Protein AF-A0A818FRT4-F1 (afdb_monomer_lite)

Secondary structure (DSSP, 8-state):
---------------SSS-EEE------------TT--S-S-------PPPEEEEEEEEEE--TTT--TT-EEEEEEEEEE--HHHHHHHHHTT-EEETTEEEEE-TTTSSS--PPP-

Sequence (118 aa):
MSTHGHRASSISNVPSSSSVVQIAFEQNPTPHHCGYCKTDGSCSAGLYLSSSVSLRKIHSSNCGYCQTQSGKISFGIVASKMFVDDYLLLMDRGWRKCGTYYYKSLMDKTCCPLYTIR

Foldseek 3Di:
DDDDDDDDDDPDDDDDDQDFDWPDDPDPDDPDDDPVDPDPDPPPPDPPPTWTKTWDDWDAAADPPPRRGGQWIKTKIFTPGDDPVRVVVCVVVPWDDDPRMIMHTPQVRHNDDDDDDD

pLDDT: mean 70.2, std 19.46, range [34.62, 92.12]

Radius of gyration: 18.38 Å; chains: 1; bounding box: 54×37×41 Å

Structure (mmCIF, N/CA/C/O backbone):
data_AF-A0A818FRT4-F1
#
_entry.id   AF-A0A818FRT4-F1
#
loop_
_atom_site.group_PDB
_atom_site.id
_atom_site.type_symbol
_atom_site.label_atom_id
_atom_site.label_alt_id
_atom_site.label_comp_id
_atom_site.label_asym_id
_atom_site.label_entity_id
_atom_site.label_seq_id
_atom_site.pdbx_PDB_ins_code
_atom_site.Cartn_x
_atom_site.Cartn_y
_atom_site.Cartn_z
_atom_site.occupancy
_atom_site.B_iso_or_equiv
_atom_site.auth_seq_id
_atom_site.auth_comp_id
_atom_site.auth_asym_id
_atom_site.auth_atom_id
_atom_site.pdbx_PDB_model_num
ATOM 1 N N . MET A 1 1 ? -29.508 8.562 -27.355 1.00 42.19 1 MET A N 1
ATOM 2 C CA . MET A 1 1 ? -28.053 8.384 -27.549 1.00 42.19 1 MET A CA 1
ATOM 3 C C . MET A 1 1 ? -27.357 9.442 -26.711 1.00 42.19 1 MET A C 1
ATOM 5 O O . MET A 1 1 ? -27.163 10.544 -27.197 1.00 42.19 1 MET A O 1
ATOM 9 N N . SER A 1 2 ? -27.076 9.150 -25.440 1.00 34.72 2 SER A N 1
ATOM 10 C CA . SER A 1 2 ? -26.415 10.112 -24.550 1.00 34.72 2 SER A CA 1
ATOM 11 C C . SER A 1 2 ? -25.215 9.446 -23.900 1.00 34.72 2 SER A C 1
ATOM 13 O O . SER A 1 2 ? -25.333 8.482 -23.150 1.00 34.72 2 SER A O 1
ATOM 15 N N . THR A 1 3 ? -24.051 9.952 -24.280 1.00 49.69 3 THR A N 1
ATOM 16 C CA . THR A 1 3 ? -22.721 9.603 -23.800 1.00 49.69 3 THR A CA 1
ATOM 17 C C . THR A 1 3 ? -22.559 10.065 -22.353 1.00 49.69 3 THR A C 1
ATOM 19 O O . THR A 1 3 ? -22.415 11.262 -22.102 1.00 49.69 3 THR A O 1
ATOM 22 N N . HIS A 1 4 ? -22.561 9.143 -21.390 1.00 38.59 4 HIS A N 1
ATOM 23 C CA . HIS A 1 4 ? -22.106 9.459 -20.036 1.00 38.59 4 HIS A CA 1
ATOM 24 C C . HIS A 1 4 ? -20.575 9.440 -20.010 1.00 38.59 4 HIS A C 1
ATOM 26 O O . HIS A 1 4 ? -19.944 8.387 -20.021 1.00 38.59 4 HIS A O 1
ATOM 32 N N . GLY A 1 5 ? -19.985 10.637 -20.029 1.00 36.78 5 GLY A N 1
ATOM 33 C CA . GLY A 1 5 ? -18.555 10.846 -19.843 1.00 36.78 5 GLY A CA 1
ATOM 34 C C . GLY A 1 5 ? -18.134 10.514 -18.413 1.00 36.78 5 GLY A C 1
ATOM 35 O O . GLY A 1 5 ? -18.674 11.056 -17.449 1.00 36.78 5 GLY A O 1
ATOM 36 N N . HIS A 1 6 ? -17.142 9.638 -18.281 1.00 38.38 6 HIS A N 1
ATOM 37 C CA . HIS A 1 6 ? -16.407 9.425 -17.042 1.00 38.38 6 HIS A CA 1
ATOM 38 C C . HIS A 1 6 ? -15.651 10.708 -16.679 1.00 38.38 6 HIS A C 1
ATOM 40 O O . HIS A 1 6 ? -14.688 11.080 -17.349 1.00 38.38 6 HIS A O 1
ATOM 46 N N . ARG A 1 7 ? -16.077 11.398 -15.616 1.00 37.41 7 ARG A N 1
ATOM 47 C CA . ARG A 1 7 ? -15.309 12.500 -15.030 1.00 37.41 7 ARG A CA 1
ATOM 48 C C . ARG A 1 7 ? -14.378 11.926 -13.968 1.00 37.41 7 ARG A C 1
ATOM 50 O O . ARG A 1 7 ? -14.830 11.345 -12.988 1.00 37.41 7 ARG A O 1
ATOM 57 N N . ALA A 1 8 ? -13.077 12.068 -14.202 1.00 46.00 8 ALA A N 1
ATOM 58 C CA . ALA A 1 8 ? -12.037 11.775 -13.231 1.00 46.00 8 ALA A CA 1
ATOM 59 C C . ALA A 1 8 ? -12.221 12.668 -11.995 1.00 46.00 8 ALA A C 1
ATOM 61 O O . ALA A 1 8 ? -12.247 13.895 -12.119 1.00 46.00 8 ALA A O 1
ATOM 62 N N . SER A 1 9 ? -12.351 12.061 -10.817 1.00 39.25 9 SER A N 1
ATOM 63 C CA . SER A 1 9 ? -12.414 12.798 -9.557 1.00 39.25 9 SER A CA 1
ATOM 64 C C . SER A 1 9 ? -11.009 12.975 -8.996 1.00 39.25 9 SER A C 1
ATOM 66 O O . SER A 1 9 ? -10.324 12.021 -8.627 1.00 39.25 9 SER A O 1
ATOM 68 N N . SER A 1 10 ? -10.591 14.233 -8.997 1.00 34.62 10 SER A N 1
ATOM 69 C CA . SER A 1 10 ? -9.345 14.764 -8.469 1.00 34.62 10 SER A CA 1
ATOM 70 C C . SER A 1 10 ? -9.188 14.468 -6.977 1.00 34.62 10 SER A C 1
ATOM 72 O O . SER A 1 10 ? -10.124 14.622 -6.198 1.00 34.62 10 SER A O 1
ATOM 74 N N . ILE A 1 11 ? -7.968 14.110 -6.576 1.00 39.00 11 ILE A N 1
ATOM 75 C CA . ILE A 1 11 ? -7.543 14.018 -5.176 1.00 39.00 11 ILE A CA 1
ATOM 76 C C . ILE A 1 11 ? -7.502 15.448 -4.624 1.00 39.00 11 ILE A C 1
ATOM 78 O O . ILE A 1 11 ? -6.508 16.152 -4.800 1.00 39.00 11 ILE A O 1
ATOM 82 N N . SER A 1 12 ? -8.590 15.919 -4.017 1.00 43.62 12 SER A N 1
ATOM 83 C CA . SER A 1 12 ? -8.592 17.208 -3.328 1.00 43.62 12 SER A CA 1
ATOM 84 C C . SER A 1 12 ? -8.273 17.035 -1.847 1.00 43.62 12 SER A C 1
ATOM 86 O O . SER A 1 12 ? -8.998 16.354 -1.125 1.00 43.62 12 SER A O 1
ATOM 88 N N . ASN A 1 13 ? -7.244 17.778 -1.440 1.00 35.25 13 ASN A N 1
ATOM 89 C CA . ASN A 1 13 ? -6.846 18.179 -0.091 1.00 35.25 13 ASN A CA 1
ATOM 90 C C . ASN A 1 13 ? -5.776 17.331 0.605 1.00 35.25 13 ASN A C 1
ATOM 92 O O . ASN A 1 13 ? -6.008 16.267 1.170 1.00 35.25 13 ASN A O 1
ATOM 96 N N . VAL A 1 14 ? -4.578 17.917 0.592 1.00 52.28 14 VAL A N 1
ATOM 97 C CA . VAL A 1 14 ? -3.417 17.590 1.416 1.00 52.28 14 VAL A CA 1
ATOM 98 C C . VAL A 1 14 ? -3.469 18.492 2.657 1.00 52.28 14 VAL A C 1
ATOM 100 O O . VAL A 1 14 ? -3.327 19.704 2.492 1.00 52.28 14 VAL A O 1
ATOM 103 N N . PRO A 1 15 ? -3.623 17.967 3.888 1.00 41.19 15 PRO A N 1
ATOM 104 C CA . PRO A 1 15 ? -3.340 18.729 5.094 1.00 41.19 15 PRO A CA 1
ATOM 105 C C . PRO A 1 15 ? -1.953 18.371 5.634 1.00 41.19 15 PRO A C 1
ATOM 107 O O . PRO A 1 15 ? -1.556 17.206 5.709 1.00 41.19 15 PRO A O 1
ATOM 110 N N . SER A 1 16 ? -1.215 19.412 5.990 1.00 49.81 16 SER A N 1
ATOM 111 C CA . SER A 1 16 ? 0.145 19.415 6.516 1.00 49.81 16 SER A CA 1
ATOM 112 C C . SER A 1 16 ? 0.287 18.740 7.886 1.00 49.81 16 SER A C 1
ATOM 114 O O . SER A 1 16 ? -0.536 18.943 8.771 1.00 49.81 16 SER A O 1
ATOM 116 N N . SER A 1 17 ? 1.431 18.066 8.063 1.00 49.53 17 SER A N 1
ATOM 117 C CA . SER A 1 17 ? 2.018 17.580 9.325 1.00 49.53 17 SER A CA 1
ATOM 118 C C . SER A 1 17 ? 1.286 16.384 9.973 1.00 49.53 17 SER A C 1
ATOM 120 O O . SER A 1 17 ? 0.279 16.530 10.655 1.00 49.53 17 SER A O 1
ATOM 122 N N . SER A 1 18 ? 1.815 15.174 9.741 1.00 50.03 18 SER A N 1
ATOM 123 C CA . SER A 1 18 ? 1.333 13.889 10.287 1.00 50.03 18 SER A CA 1
ATOM 124 C C . SER A 1 18 ? -0.145 13.591 10.008 1.00 50.03 18 SER A C 1
ATOM 126 O O . SER A 1 18 ? -0.938 13.328 10.908 1.00 50.03 18 SER A O 1
ATOM 128 N N . SER A 1 19 ? -0.516 13.622 8.730 1.00 48.09 19 SER A N 1
ATOM 129 C CA . SER A 1 19 ? -1.889 13.465 8.256 1.00 48.09 19 SER A CA 1
ATOM 130 C C . SER A 1 19 ? -2.384 12.029 8.481 1.00 48.09 19 SER A C 1
ATOM 132 O O . SER A 1 19 ? -2.111 11.121 7.691 1.00 48.09 19 SER A O 1
ATOM 134 N N . VAL A 1 20 ? -3.109 11.809 9.579 1.00 55.53 20 VAL A N 1
ATOM 135 C CA . VAL A 1 20 ? -4.023 10.670 9.688 1.00 55.53 20 VAL A CA 1
ATOM 136 C C . VAL A 1 20 ? -5.178 10.964 8.738 1.00 55.53 20 VAL A C 1
ATOM 138 O O . VAL A 1 20 ? -5.934 11.910 8.931 1.00 55.53 20 VAL A O 1
ATOM 141 N N . VAL A 1 21 ? -5.257 10.190 7.668 1.00 59.31 21 VAL A N 1
ATOM 142 C CA . VAL A 1 21 ? -6.276 10.286 6.633 1.00 59.31 21 VAL A CA 1
ATOM 143 C C . VAL A 1 21 ? -7.333 9.231 6.919 1.00 59.31 21 VAL A C 1
ATOM 145 O O . VAL A 1 21 ? -7.021 8.085 7.253 1.00 59.31 21 VAL A O 1
ATOM 148 N N . GLN A 1 22 ? -8.594 9.628 6.803 1.00 60.28 22 GLN A N 1
ATOM 149 C CA . GLN A 1 22 ? -9.706 8.691 6.825 1.00 60.28 22 GLN A CA 1
ATOM 150 C C . GLN A 1 22 ? -9.800 8.037 5.452 1.00 60.28 22 GLN A C 1
ATOM 152 O O . GLN A 1 22 ? -9.775 8.720 4.426 1.00 60.28 22 GLN A O 1
ATOM 157 N N . ILE A 1 23 ? -9.911 6.712 5.422 1.00 65.25 23 ILE A N 1
ATOM 158 C CA . ILE A 1 23 ? -10.271 6.021 4.188 1.00 65.25 23 ILE A CA 1
ATOM 159 C C . ILE A 1 23 ? -11.770 6.250 3.987 1.00 65.25 23 ILE A C 1
ATOM 161 O O . ILE A 1 23 ? -12.599 5.479 4.450 1.00 65.25 23 ILE A O 1
ATOM 165 N N . ALA A 1 24 ? -12.117 7.367 3.353 1.00 54.72 24 ALA A N 1
ATOM 166 C CA . ALA A 1 24 ? -13.477 7.640 2.925 1.00 54.72 24 ALA A CA 1
ATOM 167 C C . ALA A 1 24 ? -13.659 7.026 1.535 1.00 54.72 24 ALA A C 1
ATOM 169 O O . ALA A 1 24 ? -13.207 7.579 0.531 1.00 54.72 24 ALA A O 1
ATOM 170 N N . PHE A 1 25 ? -14.277 5.849 1.471 1.00 53.50 25 PHE A N 1
ATOM 171 C CA . PHE A 1 25 ? -14.823 5.359 0.214 1.00 53.50 25 PHE A CA 1
ATOM 172 C C . PHE A 1 25 ? -16.260 5.847 0.104 1.00 53.50 25 PHE A C 1
ATOM 174 O O . PHE A 1 25 ? -17.100 5.511 0.932 1.00 53.50 25 PHE A O 1
ATOM 181 N N . GLU A 1 26 ? -16.528 6.662 -0.913 1.00 48.31 26 GLU A N 1
ATOM 182 C CA . GLU A 1 26 ? -17.878 7.099 -1.253 1.00 48.31 26 GLU A CA 1
ATOM 183 C C . GLU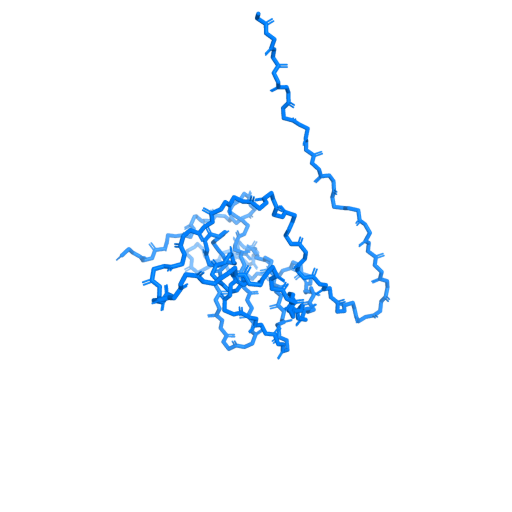 A 1 26 ? -18.645 5.871 -1.759 1.00 48.31 26 GLU A C 1
ATOM 185 O O . GLU A 1 26 ? -18.480 5.414 -2.892 1.00 48.31 26 GLU A O 1
ATOM 190 N N . GLN A 1 27 ? -19.389 5.245 -0.853 1.00 48.59 27 GLN A N 1
ATOM 191 C CA . GLN A 1 27 ? -20.227 4.100 -1.155 1.00 48.59 27 GLN A CA 1
ATOM 192 C C . GLN A 1 27 ? -21.607 4.627 -1.536 1.00 48.59 27 GLN A C 1
ATOM 194 O O . GLN A 1 27 ? -22.307 5.195 -0.703 1.00 48.59 27 GLN A O 1
ATOM 199 N N . ASN A 1 28 ? -22.020 4.409 -2.787 1.00 42.66 28 ASN A N 1
ATOM 200 C CA . ASN A 1 28 ? -23.447 4.299 -3.072 1.00 42.66 28 ASN A CA 1
ATOM 201 C C . ASN A 1 28 ? -23.931 3.056 -2.313 1.00 42.66 28 ASN A C 1
ATOM 203 O O . ASN A 1 28 ? -23.448 1.963 -2.627 1.00 42.66 28 ASN A O 1
ATOM 207 N N . PRO A 1 29 ? -24.808 3.184 -1.303 1.00 46.94 29 PRO A N 1
ATOM 208 C CA . PRO A 1 29 ? -25.231 2.043 -0.512 1.00 46.94 29 PRO A CA 1
ATOM 209 C C . PRO A 1 29 ? -26.102 1.156 -1.400 1.00 46.94 29 PRO A C 1
ATOM 211 O O . PRO A 1 29 ? -27.279 1.435 -1.615 1.00 46.94 29 PRO A O 1
ATOM 214 N N . THR A 1 30 ? -25.523 0.097 -1.964 1.00 46.31 30 THR A N 1
ATOM 215 C CA . THR A 1 30 ? -26.344 -0.975 -2.526 1.00 46.31 30 THR A CA 1
ATOM 216 C C . THR A 1 30 ? -26.828 -1.852 -1.372 1.00 46.31 30 THR A C 1
ATOM 218 O O . THR A 1 30 ? -26.087 -2.036 -0.401 1.00 46.31 30 THR A O 1
ATOM 221 N N . PRO A 1 31 ? -28.071 -2.357 -1.411 1.00 46.41 31 PRO A N 1
ATOM 222 C CA . PRO A 1 31 ? -28.605 -3.183 -0.340 1.00 46.41 31 PRO A CA 1
ATOM 223 C C . PRO A 1 31 ? -27.879 -4.531 -0.361 1.00 46.41 31 PRO A C 1
ATOM 225 O O . PRO A 1 31 ? -28.241 -5.447 -1.097 1.00 46.41 31 PRO A O 1
ATOM 228 N N . HIS A 1 32 ? -26.808 -4.645 0.419 1.00 50.28 32 HIS A N 1
ATOM 229 C CA . HIS A 1 32 ? -26.094 -5.900 0.585 1.00 50.28 32 HIS A CA 1
ATOM 230 C C . HIS A 1 32 ? -26.850 -6.760 1.600 1.00 50.28 32 HIS A C 1
ATOM 232 O O . HIS A 1 32 ? -26.875 -6.475 2.796 1.00 50.28 32 HIS A O 1
ATOM 238 N N . HIS A 1 33 ? -27.478 -7.826 1.108 1.00 50.03 33 HIS A N 1
ATOM 239 C CA . HIS A 1 33 ? -28.032 -8.894 1.932 1.00 50.03 33 HIS A CA 1
ATOM 240 C C . HIS A 1 33 ? -26.877 -9.551 2.712 1.00 50.03 33 HIS A C 1
ATOM 242 O O . HIS A 1 33 ? -26.036 -10.243 2.140 1.00 50.03 33 HIS A O 1
ATOM 248 N N . CYS A 1 34 ? -26.804 -9.304 4.020 1.00 52.31 34 CYS A N 1
ATOM 249 C CA . CYS A 1 34 ? -25.814 -9.912 4.909 1.00 52.31 34 CYS A CA 1
ATOM 250 C C . CYS A 1 34 ? -26.110 -11.414 5.075 1.00 52.31 34 CYS A C 1
ATOM 252 O O . CYS A 1 34 ? -27.003 -11.788 5.828 1.00 52.31 34 CYS A O 1
ATOM 254 N N . GLY A 1 35 ? -25.333 -12.292 4.431 1.00 53.84 35 GLY A N 1
ATOM 255 C CA . GLY A 1 35 ? -25.479 -13.756 4.549 1.00 53.84 35 GLY A CA 1
ATOM 256 C C . GLY A 1 35 ? -25.178 -14.351 5.938 1.00 53.84 35 GLY A C 1
ATOM 257 O O . GLY A 1 35 ? -25.316 -15.556 6.129 1.00 53.84 35 GLY A O 1
ATOM 258 N N . TYR A 1 36 ? -24.773 -13.528 6.910 1.00 53.84 36 TYR A N 1
ATOM 259 C CA . TYR A 1 36 ? -24.487 -13.932 8.295 1.00 53.84 36 TYR A CA 1
ATOM 260 C C . TYR A 1 36 ? -25.551 -13.474 9.302 1.00 53.84 36 TYR A C 1
ATOM 262 O O . TYR A 1 36 ? -25.540 -13.905 10.455 1.00 53.84 36 TYR A O 1
ATOM 270 N N . CYS A 1 37 ? -26.480 -12.619 8.884 1.00 53.34 37 CYS A N 1
ATOM 271 C CA . CYS A 1 37 ? -27.465 -12.000 9.754 1.00 53.34 37 CYS A CA 1
ATOM 272 C C . CYS A 1 37 ? -28.787 -12.785 9.642 1.00 53.34 37 CYS A C 1
ATOM 274 O O . CYS A 1 37 ? -29.530 -12.607 8.686 1.00 53.34 37 CYS A O 1
ATOM 276 N N . LYS A 1 38 ? -29.079 -13.691 10.587 1.00 54.59 38 LYS A N 1
ATOM 277 C CA . LYS A 1 38 ? -30.284 -14.556 10.566 1.00 54.59 38 LYS A CA 1
ATOM 278 C C . LYS A 1 38 ? -31.556 -13.911 11.157 1.00 54.59 38 LYS A C 1
ATOM 280 O O . LYS A 1 38 ? -32.410 -14.635 11.660 1.00 54.59 38 LYS A O 1
ATOM 285 N N . THR A 1 39 ? -31.685 -12.584 11.172 1.00 53.84 39 THR A N 1
ATOM 286 C CA . THR A 1 39 ? -32.851 -11.917 11.787 1.00 53.84 39 THR A CA 1
ATOM 287 C C . THR A 1 39 ? -33.390 -10.780 10.934 1.00 53.84 39 THR A C 1
ATOM 289 O O . THR A 1 39 ? -32.617 -9.962 10.436 1.00 53.84 39 THR A O 1
ATOM 292 N N . ASP A 1 40 ? -34.717 -10.689 10.871 1.00 55.16 40 ASP A N 1
ATOM 293 C CA . ASP A 1 40 ? -35.514 -9.769 10.045 1.00 55.16 40 ASP A CA 1
ATOM 294 C C . ASP A 1 40 ? -35.580 -8.339 10.624 1.00 55.16 40 ASP A C 1
ATOM 296 O O . ASP A 1 40 ? -36.630 -7.700 10.665 1.00 55.16 40 ASP A O 1
ATOM 300 N N . GLY A 1 41 ? -34.457 -7.836 11.135 1.00 50.88 41 GLY A N 1
ATOM 301 C CA . GLY A 1 41 ? -34.335 -6.502 11.717 1.00 50.88 41 GLY A CA 1
ATOM 302 C C . GLY A 1 41 ? -33.354 -5.670 10.910 1.00 50.88 41 GLY A C 1
ATOM 303 O O . GLY A 1 41 ? -32.265 -6.150 10.601 1.00 50.88 41 GLY A O 1
ATOM 304 N N . SER A 1 42 ? -33.747 -4.438 10.567 1.00 54.38 42 SER A N 1
ATOM 305 C CA . SER A 1 42 ? -32.954 -3.466 9.808 1.00 54.38 42 SER A CA 1
ATOM 306 C C . SER A 1 42 ? -31.476 -3.553 10.179 1.00 54.38 42 SER A C 1
ATOM 308 O O . SER A 1 42 ? -31.115 -3.253 11.320 1.00 54.38 42 SER A O 1
ATOM 310 N N . CYS A 1 43 ? -30.632 -3.953 9.224 1.00 46.78 43 CYS A N 1
ATOM 311 C CA . CYS A 1 43 ? -29.195 -3.790 9.351 1.00 46.78 43 CYS A CA 1
ATOM 312 C C . CYS A 1 43 ? -28.972 -2.304 9.609 1.00 46.78 43 CYS A C 1
ATOM 314 O O . CYS A 1 43 ? -29.216 -1.469 8.735 1.00 46.78 43 CYS A O 1
ATOM 316 N N . SER A 1 44 ? -28.644 -1.964 10.854 1.00 51.28 44 SER A N 1
ATOM 317 C CA . SER A 1 44 ? -28.325 -0.603 11.231 1.00 51.28 44 SER A CA 1
ATOM 318 C C . SER A 1 44 ? -27.283 -0.136 10.233 1.00 51.28 44 SER A C 1
ATOM 320 O O . SER A 1 44 ? -26.229 -0.759 10.107 1.00 51.28 44 SER A O 1
ATOM 322 N N . ALA A 1 45 ? -27.636 0.895 9.461 1.00 53.66 45 ALA A N 1
ATOM 323 C CA . ALA A 1 45 ? -26.695 1.649 8.659 1.00 53.66 45 ALA A CA 1
ATOM 324 C C . ALA A 1 45 ? -25.530 1.958 9.598 1.00 53.66 45 ALA A C 1
ATOM 326 O O . ALA A 1 45 ? -25.689 2.716 10.559 1.00 53.66 45 ALA A O 1
ATOM 327 N N . GLY A 1 46 ? -24.451 1.191 9.433 1.00 48.19 46 GLY A N 1
ATOM 328 C CA . GLY A 1 46 ? -23.450 1.032 10.467 1.00 48.19 46 GLY A CA 1
ATOM 329 C C . GLY A 1 46 ? -22.908 2.400 10.823 1.00 48.19 46 GLY A C 1
ATOM 330 O O . GLY A 1 46 ? -22.606 3.201 9.938 1.00 48.19 46 GLY A O 1
ATOM 331 N N . LEU A 1 47 ? -22.777 2.675 12.117 1.00 50.41 47 LEU A N 1
ATOM 332 C CA . LEU A 1 47 ? -21.843 3.692 12.572 1.00 50.41 47 LEU A CA 1
ATOM 333 C C . LEU A 1 47 ? -20.475 3.261 12.030 1.00 50.41 47 LEU A C 1
ATOM 335 O O . LEU A 1 47 ? -19.832 2.387 12.609 1.00 50.41 47 LEU A O 1
ATOM 339 N N . TYR A 1 48 ? -20.084 3.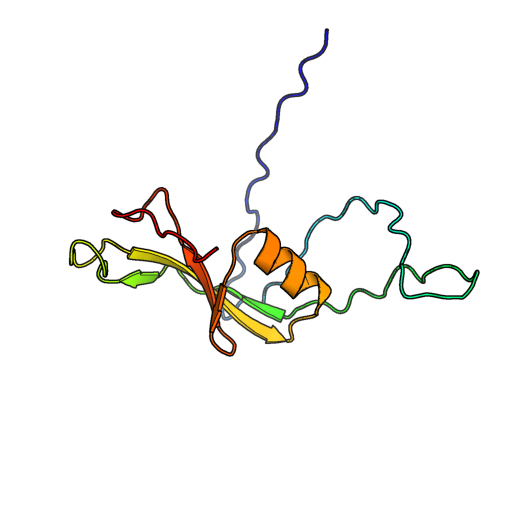790 10.867 1.00 53.03 48 TYR A N 1
ATOM 340 C CA . TYR A 1 48 ? -18.817 3.462 10.229 1.00 53.03 48 TYR A CA 1
ATOM 341 C C . TYR A 1 48 ? -17.717 3.957 11.156 1.00 53.03 48 TYR A C 1
ATOM 343 O O . TYR A 1 48 ? -17.404 5.147 11.219 1.00 53.03 48 TYR A O 1
ATOM 351 N N . LEU A 1 49 ? -17.141 3.039 11.930 1.00 54.78 49 LEU A N 1
ATOM 352 C CA . LEU A 1 49 ? -15.897 3.335 12.602 1.00 54.78 49 LEU A CA 1
ATOM 353 C C . LEU A 1 49 ? -14.848 3.550 11.508 1.00 54.78 49 LEU A C 1
ATOM 355 O O . LEU A 1 49 ? -14.586 2.677 10.687 1.00 54.78 49 LEU A O 1
ATOM 359 N N . SER A 1 50 ? -14.267 4.742 11.490 1.00 67.19 50 SER A N 1
ATOM 360 C CA . SER A 1 50 ? -13.277 5.111 10.486 1.00 67.19 50 SER A CA 1
ATOM 361 C C . SER A 1 50 ? -11.968 4.365 10.736 1.00 67.19 50 SER A C 1
ATOM 363 O O . SER A 1 50 ? -11.410 4.434 11.836 1.00 67.19 50 SER A O 1
ATOM 365 N N . SER A 1 51 ? -11.421 3.722 9.703 1.00 74.19 51 SER A N 1
ATOM 366 C CA . SER A 1 51 ? -10.003 3.352 9.706 1.00 74.19 51 SER A CA 1
ATOM 367 C C . SER A 1 51 ? -9.138 4.612 9.814 1.00 74.19 51 SER A C 1
ATOM 369 O O . SER A 1 51 ? -9.477 5.661 9.256 1.00 74.19 51 SER A O 1
ATOM 371 N N . SER A 1 52 ? -8.022 4.512 10.539 1.00 79.00 52 SER A N 1
ATOM 372 C CA . SER A 1 52 ? -7.039 5.586 10.687 1.00 79.00 52 SER A CA 1
ATOM 373 C C . SER A 1 52 ? -5.726 5.163 10.040 1.00 79.00 52 SER A C 1
ATOM 375 O O . SER A 1 52 ? -5.030 4.253 10.510 1.00 79.00 52 SER A O 1
ATOM 377 N N . VAL A 1 53 ? -5.393 5.815 8.924 1.00 82.00 53 VAL A N 1
ATOM 378 C CA . VAL A 1 53 ? -4.176 5.519 8.165 1.00 82.00 53 VAL A CA 1
ATOM 379 C C . VAL A 1 53 ? -3.328 6.760 7.975 1.00 82.00 53 VAL A C 1
ATOM 381 O O . VAL A 1 53 ? -3.835 7.851 7.769 1.00 82.00 53 VAL A O 1
ATOM 384 N N . SER A 1 54 ? -2.016 6.599 8.004 1.00 83.69 54 SER A N 1
ATOM 385 C CA . SER A 1 54 ? -1.071 7.632 7.608 1.00 83.69 54 SER A CA 1
ATOM 386 C C . SER A 1 54 ? -0.558 7.321 6.209 1.00 83.69 54 SER A C 1
ATOM 388 O O . SER A 1 54 ? 0.056 6.272 5.977 1.00 83.69 54 SER A O 1
ATOM 390 N N . LEU A 1 55 ? -0.806 8.237 5.270 1.00 80.62 55 LEU A N 1
ATOM 391 C CA . LEU A 1 55 ? -0.229 8.160 3.930 1.00 80.62 55 LEU A CA 1
ATOM 392 C C . LEU A 1 55 ? 1.291 8.291 4.038 1.00 80.62 55 LEU A C 1
ATOM 394 O O . LEU A 1 55 ? 1.807 9.232 4.642 1.00 80.62 55 LEU A O 1
ATOM 398 N N . ARG A 1 56 ? 2.022 7.359 3.425 1.00 82.19 56 ARG A N 1
ATOM 399 C CA . ARG A 1 56 ? 3.452 7.534 3.176 1.00 82.19 56 ARG A CA 1
ATOM 400 C C . ARG A 1 56 ? 3.672 7.994 1.741 1.00 82.19 56 ARG A C 1
ATOM 402 O O . ARG A 1 56 ? 2.879 7.721 0.841 1.00 82.19 56 ARG A O 1
ATOM 409 N N . LYS A 1 57 ? 4.796 8.681 1.533 1.00 83.44 57 LYS A N 1
ATOM 410 C CA . LYS A 1 57 ? 5.279 9.049 0.199 1.00 83.44 57 LYS A CA 1
ATOM 411 C C . LYS A 1 57 ? 5.468 7.812 -0.686 1.00 83.44 57 LYS A C 1
ATOM 413 O O . LYS A 1 57 ? 5.663 6.701 -0.187 1.00 83.44 57 LYS A O 1
ATOM 418 N N . ILE A 1 58 ? 5.474 8.035 -2.000 1.00 88.81 58 ILE A N 1
ATOM 419 C CA . ILE A 1 58 ? 5.895 7.029 -2.980 1.00 88.81 58 ILE A CA 1
ATOM 420 C C . ILE A 1 58 ? 7.291 6.533 -2.601 1.00 88.81 58 ILE A C 1
ATOM 422 O O . ILE A 1 58 ? 8.193 7.328 -2.331 1.00 88.81 58 ILE A O 1
ATOM 426 N N . HIS A 1 59 ? 7.450 5.215 -2.577 1.00 88.81 59 HIS A N 1
ATOM 427 C CA . HIS A 1 59 ? 8.713 4.563 -2.284 1.00 88.81 59 HIS A CA 1
ATOM 428 C C . HIS A 1 59 ? 9.248 3.884 -3.542 1.00 88.81 59 HIS A C 1
ATOM 430 O O . HIS A 1 59 ? 8.545 3.082 -4.163 1.00 88.81 59 HIS A O 1
ATOM 436 N N . SER A 1 60 ? 10.492 4.203 -3.893 1.00 90.81 60 SER A N 1
ATOM 437 C CA . SER A 1 60 ? 11.246 3.567 -4.969 1.00 90.81 60 SER A CA 1
ATOM 438 C C . SER A 1 60 ? 12.342 2.683 -4.386 1.00 90.81 60 SER A C 1
ATOM 440 O O . SER A 1 60 ? 13.081 3.116 -3.506 1.00 90.81 60 SER A O 1
ATOM 442 N N . SER A 1 61 ? 12.477 1.467 -4.897 1.00 88.75 61 SER A N 1
ATOM 443 C CA . SER A 1 61 ? 13.559 0.551 -4.544 1.00 88.75 61 SER A CA 1
ATOM 444 C C . SER A 1 61 ? 14.083 -0.173 -5.779 1.00 88.75 61 SER A C 1
ATOM 446 O O . SER A 1 61 ? 13.481 -0.122 -6.859 1.00 88.75 61 SER A O 1
ATOM 448 N N . ASN A 1 62 ? 15.174 -0.911 -5.601 1.00 90.69 62 ASN A N 1
ATOM 449 C CA . ASN A 1 62 ? 15.716 -1.768 -6.641 1.00 90.69 62 ASN A CA 1
ATOM 450 C C . ASN A 1 62 ? 14.661 -2.779 -7.118 1.00 90.69 62 ASN A C 1
ATOM 452 O O . ASN A 1 62 ? 13.852 -3.288 -6.331 1.00 90.69 62 ASN A O 1
ATOM 456 N N . CYS A 1 63 ? 14.657 -3.052 -8.420 1.00 90.00 63 CYS A N 1
ATOM 457 C CA . CYS A 1 63 ? 13.810 -4.079 -9.008 1.00 90.00 63 CYS A CA 1
ATOM 458 C C . CYS A 1 63 ? 14.397 -5.465 -8.738 1.00 90.00 63 CYS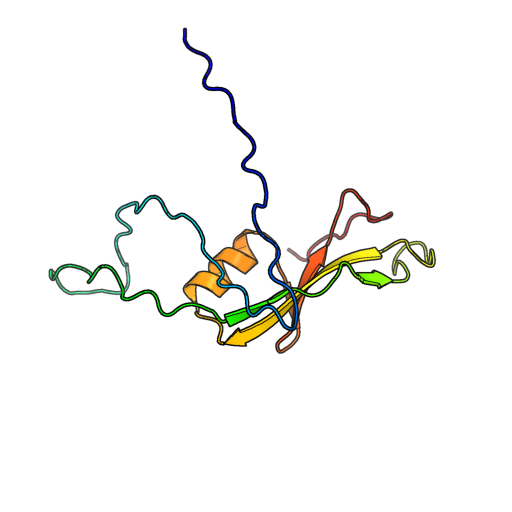 A C 1
ATOM 460 O O . CYS A 1 63 ? 15.551 -5.710 -9.066 1.00 90.00 63 CYS A O 1
ATOM 462 N N . GLY A 1 64 ? 13.601 -6.389 -8.200 1.00 85.94 64 GLY A N 1
ATOM 463 C CA . GLY A 1 64 ? 14.049 -7.768 -7.970 1.00 85.94 64 GLY A CA 1
ATOM 464 C C . GLY A 1 64 ? 14.201 -8.607 -9.245 1.00 85.94 64 GLY A C 1
ATOM 465 O O . GLY A 1 64 ? 14.840 -9.648 -9.197 1.00 85.94 64 GLY A O 1
ATOM 466 N N . TYR A 1 65 ? 13.637 -8.163 -10.373 1.00 88.25 65 TYR A N 1
ATOM 467 C CA . TYR A 1 65 ? 13.694 -8.890 -11.645 1.00 88.25 65 TYR A CA 1
ATOM 468 C C . TYR A 1 65 ? 14.918 -8.483 -12.470 1.00 88.25 65 TYR A C 1
ATOM 470 O O . TYR A 1 65 ? 15.797 -9.296 -12.725 1.00 88.25 65 TYR A O 1
ATOM 478 N N . CYS A 1 66 ? 15.003 -7.207 -12.853 1.00 89.56 66 CYS A N 1
ATOM 479 C CA . CYS A 1 66 ? 16.075 -6.683 -13.705 1.00 89.56 66 CYS A CA 1
ATOM 480 C C . CYS A 1 66 ? 17.192 -5.955 -12.936 1.00 89.56 66 CYS A C 1
ATOM 482 O O . CYS A 1 66 ? 18.092 -5.397 -13.554 1.00 89.56 66 CYS A O 1
ATOM 484 N N . GLN A 1 67 ? 17.129 -5.915 -11.598 1.00 87.81 67 GLN A N 1
ATOM 485 C CA . GLN A 1 67 ? 18.160 -5.347 -10.710 1.00 87.81 67 GLN A CA 1
ATOM 486 C C . GLN A 1 67 ? 18.424 -3.837 -10.863 1.00 87.81 67 GLN A C 1
ATOM 488 O O . GLN A 1 67 ? 19.317 -3.287 -10.220 1.00 87.81 67 GLN A O 1
ATOM 493 N N . THR A 1 68 ? 17.607 -3.113 -11.632 1.00 88.50 68 THR A N 1
ATOM 494 C CA . THR A 1 68 ? 17.709 -1.653 -11.761 1.00 88.50 68 THR A CA 1
ATOM 495 C C . THR A 1 68 ? 17.431 -0.944 -10.431 1.00 88.50 68 THR A C 1
ATOM 497 O O . THR A 1 68 ? 16.434 -1.240 -9.769 1.00 88.50 68 THR A O 1
ATOM 500 N N . GLN A 1 69 ? 18.258 0.045 -10.067 1.00 80.25 69 GLN A N 1
ATOM 501 C CA . GLN A 1 69 ? 18.244 0.716 -8.752 1.00 80.25 69 GLN A CA 1
ATOM 502 C C . GLN A 1 69 ? 16.972 1.532 -8.433 1.00 80.25 69 GLN A C 1
ATOM 504 O O . GLN A 1 69 ? 16.729 1.884 -7.284 1.00 80.25 69 GLN A O 1
ATOM 509 N N . SER A 1 70 ? 16.110 1.806 -9.414 1.00 82.12 70 SER A N 1
ATOM 510 C CA . SER A 1 70 ? 14.831 2.518 -9.208 1.00 82.12 70 SER A CA 1
ATOM 511 C C . SER A 1 70 ? 13.679 1.890 -9.986 1.00 82.12 70 SER A C 1
ATOM 513 O O . SER A 1 70 ? 12.740 2.562 -10.400 1.00 82.12 70 SER A O 1
ATOM 515 N N . GLY A 1 71 ? 13.764 0.583 -10.218 1.00 84.69 71 GLY A N 1
ATOM 516 C CA . GLY A 1 71 ? 12.809 -0.108 -11.069 1.00 84.69 71 GLY A CA 1
ATOM 517 C C . GLY A 1 71 ? 11.515 -0.542 -10.372 1.00 84.69 71 GLY A C 1
ATOM 518 O O . GLY A 1 71 ? 10.544 -0.862 -11.055 1.00 84.69 71 GLY A O 1
ATOM 519 N N . LYS A 1 72 ? 11.464 -0.558 -9.033 1.00 88.69 72 LYS A N 1
ATOM 520 C CA . LYS A 1 72 ? 10.253 -0.888 -8.269 1.00 88.69 72 LYS A CA 1
ATOM 521 C C . LYS A 1 72 ? 9.717 0.364 -7.586 1.00 88.69 72 LYS A C 1
ATOM 523 O O . LYS A 1 72 ? 10.392 0.940 -6.743 1.00 88.69 72 LYS A O 1
ATOM 528 N N . ILE A 1 73 ? 8.484 0.745 -7.904 1.00 91.31 73 ILE A N 1
ATOM 529 C CA . ILE A 1 73 ? 7.812 1.921 -7.350 1.00 91.31 73 ILE A CA 1
ATOM 530 C C . ILE A 1 73 ? 6.470 1.492 -6.750 1.00 91.31 73 ILE A C 1
ATOM 532 O O . ILE A 1 73 ? 5.682 0.788 -7.382 1.00 91.31 73 ILE A O 1
ATOM 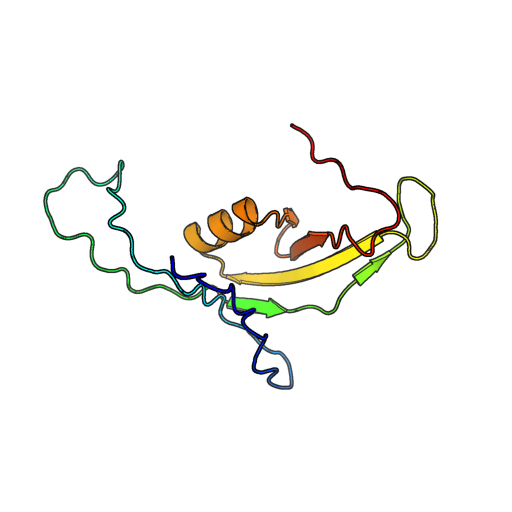536 N N . SER A 1 74 ? 6.203 1.910 -5.515 1.00 90.31 74 SER A N 1
ATOM 537 C CA . SER A 1 74 ? 4.969 1.571 -4.802 1.00 90.31 74 SER A CA 1
ATOM 538 C C . SER A 1 74 ? 4.467 2.714 -3.929 1.00 90.31 74 SER A C 1
ATOM 540 O O . SER A 1 74 ? 5.257 3.449 -3.332 1.00 90.31 74 SER A O 1
ATOM 542 N N . PHE A 1 75 ? 3.147 2.815 -3.803 1.00 91.56 75 PHE A N 1
ATOM 543 C CA . PHE A 1 75 ? 2.501 3.591 -2.752 1.00 91.56 75 PHE A CA 1
ATOM 544 C C . PHE A 1 75 ? 2.490 2.813 -1.446 1.00 91.56 75 PHE A C 1
ATOM 546 O O . PHE A 1 75 ? 2.360 1.590 -1.463 1.00 91.56 75 PHE A O 1
ATOM 553 N N . GLY A 1 76 ? 2.601 3.529 -0.328 1.00 90.75 76 GLY A N 1
ATOM 554 C CA . GLY A 1 76 ? 2.572 2.952 1.005 1.00 90.75 76 GLY A CA 1
ATOM 555 C C . GLY A 1 76 ? 1.626 3.704 1.927 1.00 90.75 76 GLY A C 1
ATOM 556 O O . GLY A 1 76 ? 1.612 4.931 1.931 1.00 90.75 76 GLY A O 1
ATOM 557 N N . ILE A 1 77 ? 0.892 2.970 2.751 1.00 91.06 77 ILE A N 1
ATOM 558 C CA . ILE A 1 77 ? 0.121 3.502 3.874 1.00 91.06 77 ILE A CA 1
ATOM 559 C C . ILE A 1 77 ? 0.463 2.705 5.125 1.00 91.06 77 ILE A C 1
ATOM 561 O O . ILE A 1 77 ? 0.754 1.513 5.059 1.00 91.06 77 ILE A O 1
ATOM 565 N N . VAL A 1 78 ? 0.460 3.362 6.275 1.00 90.50 78 VAL A N 1
ATOM 566 C CA . VAL A 1 78 ? 0.570 2.687 7.571 1.00 90.50 78 VAL A CA 1
ATOM 567 C C . VAL A 1 78 ? -0.762 2.845 8.272 1.00 90.50 78 VAL A C 1
ATOM 569 O O . VAL A 1 78 ? -1.226 3.969 8.426 1.00 90.50 78 VAL A O 1
ATOM 572 N N . ALA A 1 79 ? -1.381 1.742 8.680 1.00 88.44 79 ALA A N 1
ATOM 573 C CA . ALA A 1 79 ? -2.631 1.786 9.425 1.00 88.44 79 ALA A CA 1
ATOM 574 C C . ALA A 1 79 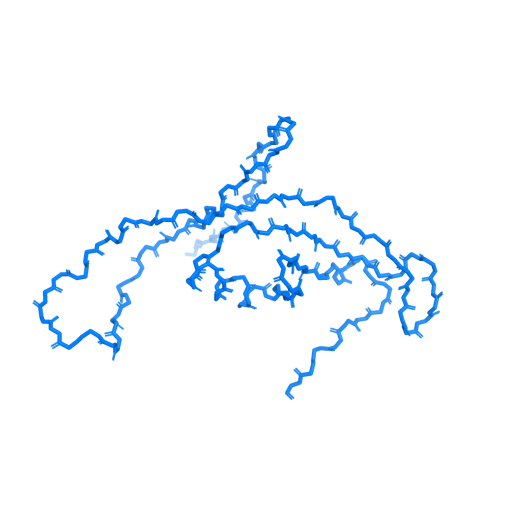? -2.368 1.505 10.902 1.00 88.44 79 ALA A C 1
ATOM 576 O O . ALA A 1 79 ? -1.815 0.457 11.242 1.00 88.44 79 ALA A O 1
ATOM 577 N N . SER A 1 80 ? -2.801 2.420 11.768 1.00 87.44 80 SER A N 1
ATOM 578 C CA . SER A 1 80 ? -2.820 2.187 13.217 1.00 87.44 80 SER A CA 1
ATOM 579 C C . SER A 1 80 ? -4.051 1.375 13.613 1.00 87.44 80 SER A C 1
ATOM 581 O O . SER A 1 80 ? -3.974 0.508 14.478 1.00 87.44 80 SER A O 1
ATOM 583 N N . LYS A 1 81 ? -5.186 1.626 12.947 1.00 83.62 81 LYS A N 1
ATOM 584 C CA . LYS A 1 81 ? -6.437 0.888 13.122 1.00 83.62 81 LYS A CA 1
ATOM 585 C C . LYS A 1 81 ? -7.108 0.697 11.767 1.00 83.62 81 LYS A C 1
ATOM 587 O O . LYS A 1 81 ? -7.242 1.656 11.009 1.00 83.62 81 LYS A O 1
ATOM 592 N N . MET A 1 82 ? -7.520 -0.534 11.475 1.00 83.75 82 MET A N 1
ATOM 593 C CA . MET A 1 82 ? -8.172 -0.886 10.217 1.00 83.75 82 MET A CA 1
ATOM 594 C C . MET A 1 82 ? -9.353 -1.815 10.468 1.00 83.75 82 MET A C 1
ATOM 596 O O . MET A 1 82 ? -9.209 -2.813 11.175 1.00 83.75 82 MET A O 1
ATOM 600 N N . PHE A 1 83 ? -10.503 -1.467 9.900 1.00 84.62 83 PHE A N 1
ATOM 601 C CA . PHE A 1 83 ? -11.697 -2.304 9.929 1.00 84.62 83 PHE A CA 1
ATOM 602 C C . PHE A 1 83 ? -11.647 -3.375 8.848 1.00 84.62 83 PHE A C 1
ATOM 604 O O . PHE A 1 83 ? -10.948 -3.232 7.844 1.00 84.62 83 PHE A O 1
ATOM 611 N N . VAL A 1 84 ? -12.381 -4.466 9.075 1.00 84.81 84 VAL A N 1
ATOM 612 C CA . VAL A 1 84 ? -12.401 -5.618 8.166 1.00 84.81 84 VAL A CA 1
ATOM 613 C C . VAL A 1 84 ? -12.928 -5.211 6.789 1.00 84.81 84 VAL A C 1
ATOM 615 O O . VAL A 1 84 ? -12.318 -5.574 5.791 1.00 84.81 84 VAL A O 1
ATOM 618 N N . ASP A 1 85 ? -13.972 -4.386 6.723 1.00 82.19 85 ASP A N 1
ATOM 619 C CA . ASP A 1 85 ? -14.549 -3.944 5.447 1.00 82.19 85 ASP A CA 1
ATOM 620 C C . ASP A 1 85 ? -13.579 -3.069 4.641 1.00 82.19 85 ASP A C 1
ATOM 622 O O . ASP A 1 85 ? -13.363 -3.301 3.452 1.00 82.19 85 ASP A O 1
ATOM 626 N N . ASP A 1 86 ? -12.910 -2.114 5.295 1.00 84.00 86 ASP A N 1
ATOM 627 C CA . ASP A 1 86 ? -11.880 -1.284 4.657 1.00 84.00 86 ASP A CA 1
ATOM 628 C C . ASP A 1 86 ? -10.681 -2.120 4.200 1.00 84.00 86 ASP A C 1
ATOM 630 O O . ASP A 1 86 ? -10.098 -1.868 3.143 1.00 84.00 86 ASP A O 1
ATOM 634 N N . TYR A 1 87 ? -10.313 -3.136 4.982 1.00 85.94 87 TYR A N 1
ATOM 635 C CA . TYR A 1 87 ? -9.266 -4.079 4.615 1.00 85.94 87 TYR A CA 1
ATOM 636 C C . TYR A 1 87 ? -9.631 -4.876 3.359 1.00 85.94 87 TYR A C 1
ATOM 638 O O . TYR A 1 87 ? -8.798 -5.005 2.461 1.00 85.94 87 TYR A O 1
ATOM 646 N N . LEU A 1 88 ? -10.867 -5.372 3.274 1.00 85.81 88 LEU A N 1
ATOM 647 C CA . LEU A 1 88 ? -11.371 -6.083 2.099 1.00 85.81 88 LEU A CA 1
ATOM 648 C C . LEU A 1 88 ? -11.366 -5.170 0.872 1.00 85.81 88 LEU A C 1
ATOM 650 O O . LEU A 1 88 ? -10.782 -5.527 -0.146 1.00 85.81 88 LEU A O 1
ATOM 654 N N . LEU A 1 89 ? -11.867 -3.938 1.002 1.00 85.44 89 LEU A N 1
ATOM 655 C CA . LEU A 1 89 ? -11.828 -2.943 -0.074 1.00 85.44 89 LEU A CA 1
ATOM 656 C C . LEU A 1 89 ? -10.400 -2.637 -0.541 1.00 85.44 89 LEU A C 1
ATOM 658 O O . LEU A 1 89 ? -10.156 -2.456 -1.736 1.00 85.44 89 LEU A O 1
ATOM 662 N N . LEU A 1 90 ? -9.440 -2.567 0.382 1.00 87.06 90 LEU A N 1
ATOM 663 C CA . LEU A 1 90 ? -8.032 -2.397 0.038 1.00 87.06 90 LEU A CA 1
ATOM 664 C C . LEU A 1 90 ? -7.497 -3.611 -0.727 1.00 87.06 90 LEU A C 1
ATOM 666 O O . LEU A 1 90 ? -6.843 -3.427 -1.757 1.00 87.06 90 LEU A O 1
ATOM 670 N N . MET A 1 91 ? -7.789 -4.831 -0.273 1.00 88.75 91 MET A N 1
ATOM 671 C CA . MET A 1 91 ? -7.372 -6.051 -0.967 1.00 88.75 91 MET A CA 1
ATOM 672 C C . MET A 1 91 ? -7.973 -6.157 -2.369 1.00 88.75 91 MET A C 1
ATOM 674 O O . MET A 1 91 ? -7.229 -6.405 -3.319 1.00 88.75 91 MET A O 1
ATOM 678 N N . ASP A 1 92 ? -9.264 -5.869 -2.522 1.00 87.44 92 ASP A N 1
ATOM 679 C CA . ASP A 1 92 ? -9.964 -5.894 -3.811 1.00 87.44 92 ASP A CA 1
ATOM 680 C C . ASP A 1 92 ? -9.393 -4.857 -4.788 1.00 87.44 92 ASP A C 1
ATOM 682 O O . ASP A 1 92 ? -9.285 -5.093 -5.990 1.00 87.44 92 ASP A O 1
ATOM 686 N N . ARG A 1 93 ? -8.924 -3.714 -4.270 1.00 85.06 93 ARG A N 1
ATOM 687 C CA . ARG A 1 93 ? -8.215 -2.681 -5.049 1.00 85.06 93 ARG A CA 1
ATOM 688 C C . ARG A 1 93 ? -6.739 -3.007 -5.300 1.00 85.06 93 ARG A C 1
ATOM 690 O O . ARG A 1 93 ? -6.009 -2.177 -5.852 1.00 85.06 93 ARG A O 1
ATOM 697 N N . GLY A 1 94 ? -6.277 -4.189 -4.903 1.00 87.31 94 GLY A N 1
ATOM 698 C CA . GLY A 1 94 ? -4.922 -4.674 -5.144 1.00 87.31 94 GLY A CA 1
ATOM 699 C C . GLY A 1 94 ? -3.867 -4.134 -4.177 1.00 87.31 94 GLY A C 1
ATOM 700 O O . GLY A 1 94 ? -2.679 -4.153 -4.509 1.00 87.31 94 GLY A O 1
ATOM 701 N N . TRP A 1 95 ? -4.261 -3.645 -2.999 1.00 89.62 95 TRP A N 1
ATOM 702 C CA . TRP A 1 95 ? -3.315 -3.371 -1.917 1.00 89.62 95 TRP A CA 1
ATOM 703 C C . TRP A 1 95 ? -2.882 -4.670 -1.237 1.00 89.62 95 TRP A C 1
ATOM 705 O O . TRP A 1 95 ? -3.639 -5.630 -1.112 1.00 89.62 95 TRP A O 1
ATOM 715 N N . ARG A 1 96 ? -1.634 -4.699 -0.777 1.00 91.69 96 ARG A N 1
ATOM 716 C CA . ARG A 1 96 ? -1.018 -5.821 -0.063 1.00 91.69 96 ARG A CA 1
ATOM 717 C C . ARG A 1 96 ? -0.573 -5.369 1.321 1.00 91.69 96 ARG A C 1
ATOM 719 O O . ARG A 1 96 ? -0.224 -4.208 1.493 1.00 91.69 96 ARG A O 1
ATOM 726 N N . LYS A 1 97 ? -0.570 -6.279 2.297 1.00 91.44 97 LYS A N 1
ATOM 727 C CA . LYS A 1 97 ? -0.261 -5.997 3.708 1.00 91.44 97 LYS A CA 1
ATOM 728 C C . LYS A 1 97 ? 1.017 -6.706 4.156 1.00 91.44 97 LYS A C 1
ATOM 730 O O . LYS A 1 97 ? 1.192 -7.892 3.898 1.00 91.44 97 LYS A O 1
ATOM 735 N N . CYS A 1 98 ? 1.856 -5.992 4.898 1.00 89.12 98 CYS A N 1
ATOM 736 C CA . CYS A 1 98 ? 3.000 -6.497 5.652 1.00 89.12 98 CYS A CA 1
ATOM 737 C C . CYS A 1 98 ? 2.968 -5.869 7.057 1.00 89.12 98 CYS A C 1
ATOM 739 O O . CYS A 1 98 ? 3.371 -4.722 7.244 1.00 89.12 98 CYS A O 1
ATOM 741 N N . GLY A 1 99 ? 2.456 -6.595 8.056 1.00 89.75 99 GLY A N 1
ATOM 742 C CA . GLY A 1 99 ? 2.289 -6.051 9.411 1.00 89.75 99 GLY A CA 1
ATOM 743 C C . GLY A 1 99 ? 1.263 -4.912 9.447 1.00 89.75 99 GLY A C 1
ATOM 744 O O . GLY A 1 99 ? 0.108 -5.131 9.081 1.00 89.75 99 GLY A O 1
ATOM 745 N N . THR A 1 100 ? 1.679 -3.720 9.881 1.00 89.25 100 THR A N 1
ATOM 746 C CA . THR A 1 100 ? 0.879 -2.474 9.882 1.00 89.25 100 THR A CA 1
ATOM 747 C C . THR A 1 100 ? 1.022 -1.659 8.593 1.00 89.25 100 THR A C 1
ATOM 749 O O . THR A 1 100 ? 0.330 -0.658 8.405 1.00 89.25 100 THR A O 1
ATOM 752 N N . TYR A 1 101 ? 1.921 -2.073 7.698 1.00 90.88 101 TYR A N 1
ATOM 753 C CA . TYR A 1 101 ? 2.188 -1.407 6.433 1.00 90.88 101 TYR A CA 1
ATOM 754 C C . TYR A 1 101 ? 1.385 -2.050 5.305 1.00 90.88 101 TYR A C 1
ATOM 756 O O . TYR A 1 101 ? 1.377 -3.270 5.153 1.00 90.88 101 TYR A O 1
ATOM 764 N N . TYR A 1 102 ? 0.756 -1.223 4.481 1.00 92.12 102 TYR A N 1
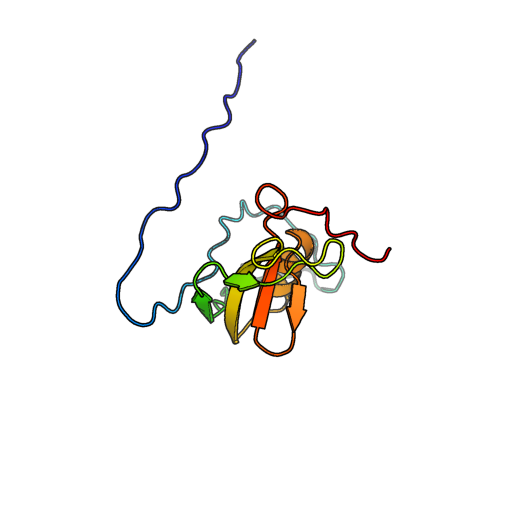ATOM 765 C CA . TYR A 1 102 ? 0.071 -1.641 3.269 1.00 92.12 102 TYR A CA 1
ATOM 766 C C . TYR A 1 102 ? 0.687 -0.936 2.077 1.00 92.12 102 TYR A C 1
ATOM 768 O O . TYR A 1 102 ? 1.066 0.231 2.161 1.00 92.12 102 TYR A O 1
ATOM 776 N N . TYR A 1 103 ? 0.775 -1.633 0.954 1.00 91.38 103 TYR A N 1
ATOM 777 C CA . TYR A 1 103 ? 1.396 -1.104 -0.244 1.00 91.38 103 TYR A CA 1
ATOM 778 C C . TYR A 1 103 ? 0.666 -1.527 -1.507 1.00 91.38 103 TYR A C 1
ATOM 780 O O . TYR A 1 103 ? 0.069 -2.600 -1.578 1.00 91.38 103 TYR A O 1
ATOM 788 N N . LYS A 1 104 ? 0.756 -0.677 -2.527 1.00 90.38 104 LYS A N 1
ATOM 789 C CA . LYS A 1 104 ? 0.265 -0.955 -3.874 1.00 90.38 104 LYS A CA 1
ATOM 790 C C . LYS A 1 104 ? 1.331 -0.566 -4.884 1.00 90.38 104 LYS A C 1
ATOM 792 O O . LYS A 1 104 ? 1.785 0.579 -4.908 1.00 90.38 104 LYS A O 1
ATOM 797 N N . SER A 1 105 ? 1.744 -1.521 -5.708 1.00 89.19 105 SER A N 1
ATOM 798 C CA . SER A 1 105 ? 2.718 -1.275 -6.773 1.00 89.19 105 SER A CA 1
ATOM 799 C C . SER A 1 105 ? 2.121 -0.376 -7.854 1.00 89.19 105 SER A C 1
ATOM 801 O O . SER A 1 105 ? 0.961 -0.530 -8.244 1.00 89.19 105 SER A O 1
ATOM 803 N N . LEU A 1 106 ? 2.927 0.566 -8.336 1.00 89.50 106 LEU A N 1
ATOM 804 C CA . LEU A 1 106 ? 2.600 1.445 -9.452 1.00 89.50 106 LEU A CA 1
ATOM 805 C C . LEU A 1 106 ? 3.088 0.805 -10.749 1.00 89.50 106 LEU A C 1
ATOM 807 O O . LEU A 1 106 ? 4.196 1.101 -11.190 1.00 89.50 106 LEU A O 1
ATOM 811 N N . MET A 1 107 ? 2.267 -0.071 -11.334 1.00 85.50 107 MET A N 1
ATOM 812 C CA . MET A 1 107 ? 2.653 -0.850 -12.520 1.00 85.50 107 MET A CA 1
ATOM 813 C C . MET A 1 107 ? 3.112 0.032 -13.688 1.00 85.50 107 MET A C 1
ATOM 815 O O . MET A 1 107 ? 4.083 -0.308 -14.351 1.00 85.50 107 MET A O 1
ATOM 819 N N . ASP A 1 108 ? 2.493 1.204 -13.860 1.00 85.25 108 ASP A N 1
ATOM 820 C CA . ASP A 1 108 ? 2.822 2.151 -14.936 1.00 85.25 108 ASP A CA 1
ATOM 821 C C . ASP A 1 108 ? 4.212 2.788 -14.787 1.00 85.25 108 ASP A C 1
ATOM 823 O O . ASP A 1 108 ? 4.766 3.312 -15.749 1.00 85.25 108 ASP A O 1
ATOM 827 N N . LYS A 1 109 ? 4.769 2.793 -13.568 1.00 86.25 109 LYS A N 1
ATOM 828 C CA . LYS A 1 109 ? 6.087 3.378 -13.280 1.00 86.25 109 LYS A CA 1
ATOM 829 C C . LYS A 1 109 ? 7.145 2.337 -12.925 1.00 86.25 109 LYS A C 1
ATOM 831 O O . LYS A 1 109 ? 8.333 2.647 -12.940 1.00 86.25 109 LYS A O 1
ATOM 836 N N . THR A 1 110 ? 6.743 1.121 -12.567 1.00 89.06 110 THR A N 1
ATOM 837 C CA . THR A 1 110 ? 7.670 0.017 -12.319 1.00 89.06 110 THR A CA 1
ATOM 838 C C . THR A 1 110 ? 8.190 -0.543 -13.637 1.00 89.06 110 THR A C 1
ATOM 840 O O . THR A 1 110 ? 7.422 -0.775 -14.560 1.00 89.06 110 THR A O 1
ATOM 843 N N . CYS A 1 111 ? 9.485 -0.831 -13.709 1.00 88.75 111 CYS A N 1
ATOM 844 C CA . CYS A 1 111 ? 10.124 -1.357 -14.918 1.00 88.75 111 CYS A CA 1
ATOM 845 C C . CYS A 1 111 ? 9.726 -2.802 -15.280 1.00 88.75 111 CYS A C 1
ATOM 847 O O . CYS A 1 111 ? 9.851 -3.190 -16.437 1.00 88.75 111 CYS A O 1
ATOM 849 N N . CYS A 1 112 ? 9.275 -3.610 -14.313 1.00 88.00 112 CYS A N 1
ATOM 850 C CA . CYS A 1 112 ? 8.865 -4.997 -14.533 1.00 88.00 112 CYS A CA 1
ATOM 851 C C . CYS A 1 112 ? 7.481 -5.236 -13.920 1.00 88.00 112 CYS A C 1
ATOM 853 O O . CYS A 1 112 ? 7.248 -4.799 -12.787 1.00 88.00 112 CYS A O 1
ATOM 855 N N . PRO A 1 113 ? 6.578 -5.943 -14.623 1.00 84.06 113 PRO A N 1
ATOM 856 C CA . PRO A 1 113 ? 5.255 -6.255 -14.102 1.00 84.06 113 PRO A CA 1
ATOM 857 C C . PRO A 1 113 ? 5.366 -7.159 -12.872 1.00 84.06 113 PRO A C 1
ATOM 859 O O . PRO A 1 113 ? 6.088 -8.157 -12.876 1.00 84.06 113 PRO A O 1
ATOM 862 N N . LEU A 1 114 ? 4.635 -6.816 -11.809 1.00 80.69 114 LEU A N 1
ATOM 863 C CA . LEU A 1 114 ? 4.579 -7.642 -10.608 1.00 80.69 114 LEU A CA 1
ATOM 864 C C . LEU A 1 114 ? 3.463 -8.681 -10.755 1.00 80.69 114 LEU A C 1
ATOM 866 O O . LEU A 1 114 ? 2.283 -8.368 -10.598 1.00 80.69 114 LEU A O 1
ATOM 870 N N . TYR A 1 115 ? 3.831 -9.926 -11.040 1.00 78.44 115 TYR A N 1
ATOM 871 C CA . TYR A 1 115 ? 2.863 -11.016 -11.108 1.00 78.44 115 TYR A CA 1
ATOM 872 C C . TYR A 1 115 ? 2.474 -11.470 -9.703 1.00 78.44 115 TYR A C 1
ATOM 874 O O . TYR A 1 115 ? 3.316 -11.863 -8.898 1.00 78.44 115 TYR A O 1
ATOM 882 N N . THR A 1 116 ? 1.182 -11.399 -9.396 1.00 68.56 116 THR A N 1
ATOM 883 C CA . THR A 1 116 ? 0.645 -11.931 -8.145 1.00 68.56 116 THR A CA 1
ATOM 884 C C . THR A 1 116 ? 0.491 -13.443 -8.260 1.00 68.56 116 THR A C 1
ATOM 886 O O . THR A 1 116 ? -0.001 -13.928 -9.279 1.00 68.56 116 THR A O 1
ATOM 889 N N . ILE A 1 117 ? 0.871 -14.171 -7.210 1.00 68.75 117 ILE A N 1
ATOM 890 C CA . ILE A 1 117 ? 0.601 -15.611 -7.088 1.00 68.75 117 ILE A CA 1
ATOM 891 C C . ILE A 1 117 ? -0.922 -15.822 -7.164 1.00 68.75 117 ILE A C 1
ATOM 893 O O . ILE A 1 117 ? -1.666 -15.048 -6.552 1.00 68.75 117 ILE A O 1
ATOM 897 N N . ARG A 1 118 ? -1.350 -16.801 -7.969 1.00 57.78 118 ARG A N 1
ATOM 898 C CA . ARG A 1 118 ? -2.747 -17.225 -8.133 1.00 57.78 118 ARG A CA 1
ATOM 899 C C . ARG A 1 118 ? -3.031 -18.448 -7.281 1.00 57.78 118 ARG A C 1
ATOM 901 O O . ARG A 1 118 ? -2.113 -19.290 -7.188 1.00 57.78 118 ARG A O 1
#